Protein AF-U9TDZ2-F1 (afdb_monomer_lite)

Organism: Rhizophagus irregularis (strain DAOM 181602 / DAOM 197198 / MUCL 43194) (NCBI:txid747089)

Sequence (103 aa):
MISEYSCPFLCNTEKACGNPCIRPEGCRFHWKAKKRVPCSDCGKPTASACGRCPDNTSIRVTRKTSIRDARKNFEEIMVRHRDALAKLNISLCKANKWKDPFG

pLDDT: mean 76.2, std 13.2, range [47.31, 96.06]

Secondary structure (DSSP, 8-state):
----EE--PBPTTS-B---EESSTT--TTTTTSPPPEEPTTT-SEE--TTSS---TTHHHHHHHHHHHHHHHHHHHHHHHHHHHHHHHHHHHHHHHTT-----

Structure (mmCIF, N/CA/C/O backbone):
data_AF-U9TDZ2-F1
#
_entry.id   AF-U9TDZ2-F1
#
loop_
_atom_site.group_PDB
_atom_site.id
_atom_site.type_symbol
_atom_site.label_atom_id
_atom_site.label_alt_id
_atom_site.label_comp_id
_atom_site.label_asym_id
_atom_site.label_entity_id
_atom_site.label_seq_id
_atom_site.pdbx_PDB_ins_code
_atom_site.Cartn_x
_atom_site.Cartn_y
_atom_site.Cartn_z
_atom_site.occupancy
_atom_site.B_iso_or_equiv
_atom_site.auth_seq_id
_atom_site.auth_comp_id
_atom_site.auth_asym_id
_atom_site.auth_atom_id
_atom_site.pdbx_PDB_model_num
ATOM 1 N N . MET A 1 1 ? -18.708 11.280 36.306 1.00 57.03 1 MET A N 1
ATOM 2 C CA . MET A 1 1 ? -19.332 10.701 35.095 1.00 57.03 1 MET A CA 1
ATOM 3 C C . MET A 1 1 ? -19.189 9.199 35.182 1.00 57.03 1 MET A C 1
ATOM 5 O O . MET A 1 1 ? -18.063 8.728 35.271 1.00 57.03 1 MET A O 1
ATOM 9 N N . ILE A 1 2 ? -20.302 8.476 35.217 1.00 63.53 2 ILE A N 1
ATOM 10 C CA . ILE A 1 2 ? -20.306 7.013 35.153 1.00 63.53 2 ILE A CA 1
ATOM 11 C C . ILE A 1 2 ? -20.116 6.648 33.676 1.00 63.53 2 ILE A C 1
ATOM 13 O O . ILE A 1 2 ? -20.816 7.185 32.820 1.00 63.53 2 ILE A O 1
ATOM 17 N N . SER A 1 3 ? -19.117 5.826 33.355 1.00 70.44 3 SER A N 1
ATOM 18 C CA . SER A 1 3 ? -18.967 5.288 32.003 1.00 70.44 3 SER A CA 1
ATOM 19 C C . SER A 1 3 ? -19.768 4.002 31.893 1.00 70.44 3 SER A C 1
ATOM 21 O O . SER A 1 3 ? -19.424 3.011 32.533 1.00 70.44 3 SER A O 1
ATOM 23 N N . GLU A 1 4 ? -20.818 4.020 31.085 1.00 83.06 4 GLU A N 1
ATOM 24 C CA . GLU A 1 4 ? -21.666 2.847 30.841 1.00 83.06 4 GLU A CA 1
ATOM 25 C C . GLU A 1 4 ? -21.064 1.896 29.798 1.00 83.06 4 GLU A C 1
ATOM 27 O O . GLU A 1 4 ? -21.429 0.726 29.742 1.00 83.06 4 GLU A O 1
ATOM 32 N N . TYR A 1 5 ? -20.109 2.372 28.992 1.00 85.38 5 TYR A N 1
ATOM 33 C CA . TYR A 1 5 ? -19.542 1.613 27.883 1.00 85.38 5 TYR A CA 1
ATOM 34 C C . TYR A 1 5 ? -18.013 1.615 27.918 1.00 85.38 5 TYR A C 1
ATOM 36 O O . TYR A 1 5 ? -17.372 2.568 28.369 1.00 85.38 5 TYR A O 1
ATOM 44 N N . SER A 1 6 ? -17.415 0.548 27.394 1.00 86.94 6 SER A N 1
ATOM 45 C CA . SER A 1 6 ? -15.991 0.476 27.073 1.00 86.94 6 SER A CA 1
ATOM 46 C C . SER A 1 6 ? -15.808 0.570 25.560 1.00 86.94 6 SER A C 1
ATOM 48 O O . SER A 1 6 ? -16.590 0.028 24.780 1.00 86.94 6 SER A O 1
ATOM 50 N N . CYS A 1 7 ? -14.785 1.302 25.118 1.00 87.75 7 CYS A N 1
ATOM 51 C CA . CYS A 1 7 ? -14.571 1.562 23.699 1.00 87.75 7 CYS A CA 1
ATOM 52 C C . CYS A 1 7 ? -14.280 0.257 22.924 1.00 87.75 7 CYS A C 1
ATOM 54 O O . CYS A 1 7 ? -13.200 -0.316 23.117 1.00 87.75 7 CYS A 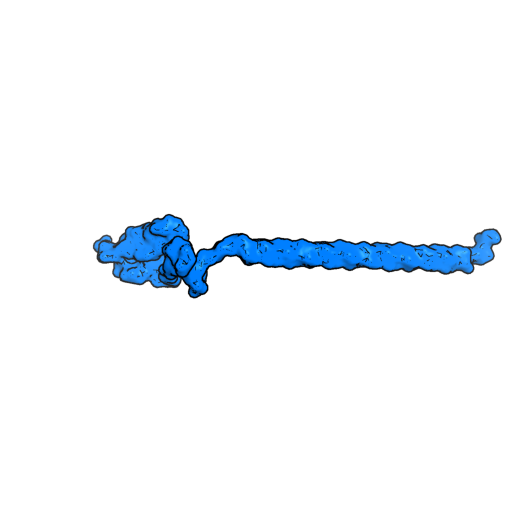O 1
ATOM 56 N N . PRO A 1 8 ? -15.148 -0.155 21.973 1.00 83.50 8 PRO A N 1
ATOM 57 C CA . PRO A 1 8 ? -15.041 -1.445 21.283 1.00 83.50 8 PRO A CA 1
ATOM 58 C C . PRO A 1 8 ? -14.014 -1.446 20.139 1.00 83.50 8 PRO A C 1
ATOM 60 O O . PRO A 1 8 ? -13.855 -2.439 19.437 1.00 83.50 8 PRO A O 1
ATOM 63 N N . PHE A 1 9 ? -13.334 -0.322 19.895 1.00 84.75 9 PHE A N 1
ATOM 64 C CA . PHE A 1 9 ? -12.382 -0.195 18.796 1.00 84.75 9 PHE A CA 1
ATOM 65 C C . PHE A 1 9 ? -11.197 -1.157 18.958 1.00 84.75 9 PHE A C 1
ATOM 67 O O . PHE A 1 9 ? -10.447 -1.065 19.932 1.00 84.75 9 PHE A O 1
ATOM 74 N N . LEU A 1 10 ? -11.023 -2.045 17.976 1.00 82.12 10 LEU A N 1
ATOM 75 C CA . LEU A 1 10 ? -9.902 -2.977 17.882 1.00 82.12 10 LEU A CA 1
ATOM 76 C C . LEU A 1 10 ? -8.763 -2.363 17.066 1.00 82.12 10 LEU A C 1
ATOM 78 O O . LEU A 1 10 ? -8.939 -1.971 15.907 1.00 82.12 10 LEU A O 1
ATOM 82 N N . CYS A 1 11 ? -7.577 -2.316 17.663 1.00 73.50 11 CYS A N 1
ATOM 83 C CA . CYS A 1 11 ? -6.352 -1.976 16.954 1.00 73.50 11 CYS A CA 1
ATOM 84 C C . CYS A 1 11 ? -5.880 -3.154 16.085 1.00 73.50 11 CYS A C 1
ATOM 86 O O . CYS A 1 11 ? -6.239 -4.306 16.316 1.00 73.50 11 CYS A O 1
ATOM 88 N N . ASN A 1 12 ? -4.996 -2.881 15.119 1.00 66.25 12 ASN A N 1
ATOM 89 C CA . ASN A 1 12 ? -4.367 -3.920 14.284 1.00 66.25 12 ASN A CA 1
ATOM 90 C C . ASN A 1 12 ? -3.508 -4.911 15.101 1.00 66.25 12 ASN A C 1
ATOM 92 O O . ASN A 1 12 ? -3.069 -5.929 14.582 1.00 66.25 12 ASN A O 1
ATOM 96 N N . THR A 1 13 ? -3.238 -4.587 16.365 1.00 66.88 13 THR A N 1
ATOM 97 C CA . THR A 1 13 ? -2.516 -5.407 17.341 1.00 66.88 13 THR A CA 1
ATOM 98 C C . THR A 1 13 ? -3.446 -6.285 18.182 1.00 66.88 13 THR A C 1
ATOM 100 O O . THR A 1 13 ? -3.031 -6.746 19.237 1.00 66.88 13 THR A O 1
ATOM 103 N N . GLU A 1 14 ? -4.714 -6.447 17.779 1.00 67.50 14 GLU A N 1
ATOM 104 C CA . GLU A 1 14 ? -5.760 -7.213 18.490 1.00 67.50 14 GLU A CA 1
ATOM 105 C C . GLU A 1 14 ? -6.129 -6.671 19.880 1.00 67.50 14 GLU A C 1
ATOM 107 O O . GLU A 1 14 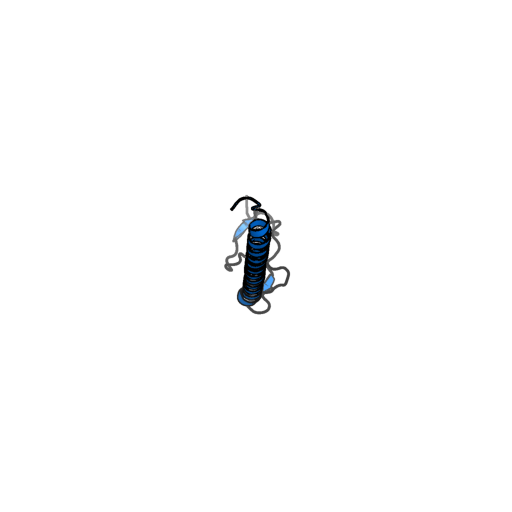? -7.049 -7.156 20.532 1.00 67.50 14 GLU A O 1
ATOM 112 N N . LYS A 1 15 ? -5.483 -5.591 20.320 1.00 79.50 15 LYS A N 1
ATOM 113 C CA . LYS A 1 15 ? -5.809 -4.913 21.568 1.00 79.50 15 LYS A CA 1
ATOM 114 C C . LYS A 1 15 ? -7.033 -4.019 21.376 1.00 79.50 15 LYS A C 1
ATOM 116 O O . LYS A 1 15 ? -7.016 -3.095 20.556 1.00 79.50 15 LYS A O 1
ATOM 121 N N . ALA A 1 16 ? -8.077 -4.267 22.162 1.00 81.81 16 ALA A N 1
ATOM 122 C CA . ALA A 1 16 ? -9.197 -3.346 22.289 1.00 81.81 16 ALA A CA 1
ATOM 123 C C . ALA A 1 16 ? -8.745 -2.059 22.990 1.00 81.81 16 ALA A C 1
ATOM 125 O O . ALA A 1 16 ? -7.946 -2.093 23.928 1.00 81.81 16 ALA A O 1
ATOM 126 N N . CYS A 1 17 ? -9.265 -0.917 22.544 1.00 87.12 17 CYS A N 1
ATOM 127 C CA . CYS A 1 17 ? -8.996 0.365 23.186 1.00 87.12 17 CYS A CA 1
ATOM 128 C C . CYS A 1 17 ? -9.445 0.353 24.652 1.00 87.12 17 CYS A C 1
ATOM 130 O O . CYS A 1 17 ? -8.721 0.871 25.496 1.00 87.12 17 CYS A O 1
ATOM 132 N N . GLY A 1 18 ? -10.629 -0.196 24.948 1.00 84.19 18 GLY A N 1
ATOM 133 C CA . GLY A 1 18 ? -11.112 -0.415 26.316 1.00 84.19 18 GLY A CA 1
ATOM 134 C C . GLY A 1 18 ? -11.372 0.851 27.140 1.00 84.19 18 GLY A C 1
ATOM 135 O O . GLY A 1 18 ? -11.840 0.748 28.267 1.00 84.19 18 GLY A O 1
ATOM 136 N N . ASN A 1 19 ? -11.104 2.041 26.594 1.00 88.25 19 ASN A N 1
ATOM 137 C CA . ASN A 1 19 ? -11.289 3.296 27.311 1.00 88.25 19 ASN A CA 1
ATOM 138 C C . ASN A 1 19 ? -12.762 3.495 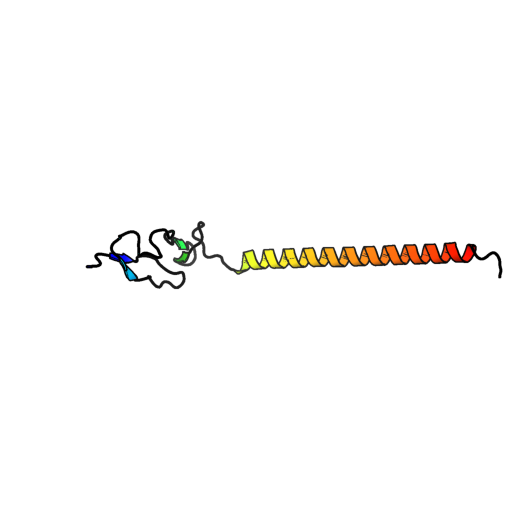27.694 1.00 88.25 19 ASN A C 1
ATOM 140 O O . ASN A 1 19 ? -13.627 3.293 26.832 1.00 88.25 19 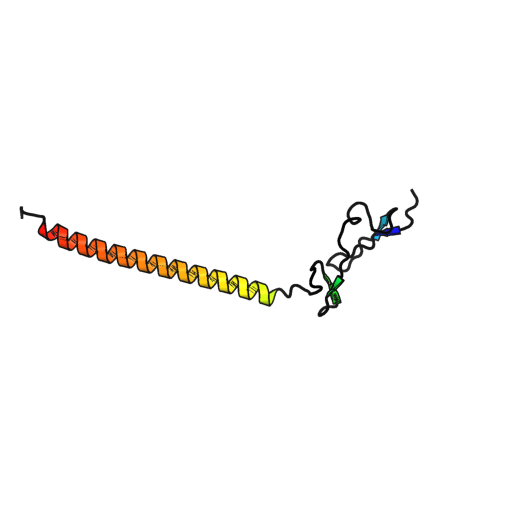ASN A O 1
ATOM 144 N N . PRO A 1 20 ? -13.043 3.946 28.929 1.00 86.00 20 PRO A N 1
ATOM 145 C CA . PRO A 1 20 ? -14.396 4.254 29.359 1.00 86.00 20 PRO A CA 1
ATOM 146 C C . PRO A 1 20 ? -14.998 5.338 28.461 1.00 86.00 20 PRO A C 1
ATOM 148 O O . PRO A 1 20 ? -14.367 6.360 28.166 1.00 86.00 20 PRO A O 1
ATOM 151 N N . CYS A 1 21 ? -16.218 5.107 27.994 1.00 86.81 21 CYS A N 1
ATOM 152 C CA . CYS A 1 21 ? -16.954 6.037 27.159 1.00 86.81 21 CYS A CA 1
ATOM 153 C C . CYS A 1 21 ? -18.431 6.093 27.555 1.00 86.81 21 CYS A C 1
ATOM 155 O O . CYS A 1 21 ? -18.998 5.179 28.141 1.00 86.81 21 CYS A O 1
ATOM 157 N N . ILE A 1 22 ? -19.046 7.228 27.235 1.00 88.81 22 ILE A N 1
ATOM 158 C CA . ILE A 1 22 ? -20.475 7.495 27.460 1.00 88.81 22 ILE A CA 1
ATOM 159 C C . ILE A 1 22 ? -21.302 7.052 26.242 1.00 88.81 22 ILE A C 1
ATOM 161 O O . ILE A 1 22 ? -22.522 7.012 26.277 1.00 88.81 22 ILE A O 1
ATOM 165 N N . ARG A 1 23 ? -20.620 6.767 25.128 1.00 85.25 23 ARG A N 1
ATOM 166 C CA . ARG A 1 23 ? -21.210 6.443 23.834 1.00 85.25 23 ARG A CA 1
ATOM 167 C C . ARG A 1 23 ? -20.977 4.973 23.499 1.00 85.25 23 ARG A C 1
ATOM 169 O O . ARG A 1 23 ? -19.838 4.522 23.663 1.00 85.25 23 ARG A O 1
ATOM 176 N N . PRO A 1 24 ? -21.978 4.263 22.960 1.00 83.94 24 PRO A N 1
ATOM 177 C CA . PRO A 1 24 ? -21.806 2.885 22.513 1.00 83.94 24 PRO A CA 1
ATOM 178 C C . PRO A 1 24 ? -20.931 2.774 21.251 1.00 83.94 24 PRO A C 1
ATOM 180 O O . PRO A 1 24 ? -20.312 1.736 21.023 1.00 83.94 24 PRO A O 1
ATOM 183 N N . GLU A 1 25 ? -20.816 3.830 20.435 1.00 85.44 25 GLU A N 1
ATOM 184 C CA . GLU A 1 25 ? -20.002 3.809 19.207 1.00 85.44 25 GLU A CA 1
ATOM 185 C C . GLU A 1 25 ? -18.493 3.809 19.492 1.00 85.44 25 GLU A C 1
ATOM 187 O O . GLU A 1 25 ? -17.702 3.326 18.681 1.00 85.44 25 GLU A O 1
ATOM 192 N N . GLY A 1 26 ? -18.083 4.360 20.636 1.00 88.00 26 GLY A N 1
ATOM 193 C CA . GLY A 1 26 ? -16.693 4.393 21.073 1.00 88.00 26 GLY A CA 1
ATOM 194 C C . GLY A 1 26 ? -16.295 5.683 21.780 1.00 88.00 26 GLY A C 1
ATOM 195 O O . GLY A 1 26 ? -17.080 6.614 21.967 1.00 88.00 26 GLY A O 1
ATOM 196 N N . CYS A 1 27 ? -15.029 5.745 22.189 1.00 89.94 27 CYS A N 1
ATOM 197 C CA . CYS A 1 27 ? -14.490 6.905 22.894 1.00 89.94 27 CYS A CA 1
ATOM 198 C C . CYS A 1 27 ? -14.332 8.129 21.974 1.00 89.94 27 CYS A C 1
ATOM 200 O O . CYS A 1 27 ? -14.466 8.049 20.751 1.00 89.94 27 CYS A O 1
ATOM 202 N N . ARG A 1 28 ? -13.957 9.274 22.558 1.00 86.75 28 ARG A N 1
ATOM 203 C CA . ARG A 1 28 ? -13.725 10.546 21.844 1.00 86.75 28 ARG A CA 1
ATOM 204 C C . ARG A 1 28 ? -12.789 10.428 20.631 1.00 86.75 28 ARG A C 1
ATOM 206 O O . ARG A 1 28 ? -12.934 11.198 19.688 1.00 86.75 28 ARG A O 1
ATOM 213 N N . PHE A 1 29 ? -11.866 9.470 20.637 1.00 85.44 29 PHE A N 1
ATOM 214 C CA . PHE A 1 29 ? -10.939 9.227 19.530 1.00 85.44 29 PHE A CA 1
ATOM 215 C C . PHE A 1 29 ? -11.498 8.279 18.461 1.00 85.44 29 PHE A C 1
ATOM 217 O O . PHE A 1 29 ? -11.121 8.381 17.298 1.00 85.44 29 PHE A O 1
ATOM 224 N N . HIS A 1 30 ? -12.407 7.375 18.834 1.00 89.31 30 HIS A N 1
ATOM 225 C CA . HIS A 1 30 ? -12.828 6.258 17.983 1.00 89.31 30 HIS A CA 1
ATOM 226 C C . HIS A 1 30 ? -14.307 6.274 17.586 1.00 89.31 30 HIS A C 1
ATOM 228 O O . HIS A 1 30 ? -14.716 5.443 16.788 1.00 89.31 30 HIS A O 1
ATOM 234 N N . TRP A 1 31 ? -15.106 7.231 18.057 1.00 87.69 31 TRP A N 1
ATOM 235 C CA . TRP A 1 31 ? -16.541 7.300 17.746 1.00 87.69 31 TRP A CA 1
ATOM 236 C C . TRP A 1 31 ? -16.874 7.454 16.248 1.00 87.69 31 TRP A C 1
ATOM 238 O O . TRP A 1 31 ? -17.981 7.128 15.837 1.00 87.69 31 TRP A O 1
ATOM 248 N N . LYS A 1 32 ? -15.933 7.938 15.421 1.00 86.44 32 LYS A N 1
ATOM 249 C CA . LYS A 1 32 ? -16.042 7.961 13.944 1.00 86.44 32 LYS A CA 1
ATOM 250 C C . LYS A 1 32 ? -15.175 6.906 13.252 1.00 86.44 32 LYS A C 1
ATOM 252 O O . LYS A 1 32 ? -15.084 6.891 12.023 1.00 86.44 32 LYS A O 1
ATOM 257 N N . ALA A 1 33 ? -14.463 6.076 14.007 1.00 82.62 33 ALA A N 1
ATOM 258 C CA . ALA A 1 33 ? -13.565 5.103 13.414 1.00 82.62 33 ALA A CA 1
ATOM 259 C C . ALA A 1 33 ? -14.378 3.999 12.729 1.00 82.62 33 ALA A C 1
ATOM 261 O O . ALA A 1 33 ? -15.351 3.483 13.278 1.00 82.62 33 ALA A O 1
ATOM 262 N N . LYS A 1 34 ? -13.969 3.614 11.516 1.00 75.88 34 LYS A N 1
ATOM 263 C CA . LYS A 1 34 ? -14.571 2.465 10.835 1.00 75.88 34 LYS A CA 1
ATOM 264 C C . LYS A 1 34 ? -14.323 1.207 11.664 1.00 75.88 34 LYS A C 1
ATOM 266 O O . LYS A 1 34 ? -13.180 0.943 12.051 1.00 75.88 34 LYS A O 1
ATOM 271 N N . LYS A 1 35 ? -15.385 0.426 11.889 1.00 72.94 35 LYS A N 1
ATOM 272 C CA . LYS A 1 35 ? -15.287 -0.900 12.508 1.00 72.94 35 LYS A CA 1
ATOM 273 C C . LYS A 1 35 ? -14.295 -1.739 11.703 1.00 72.94 35 LYS A C 1
ATOM 275 O O . LYS A 1 35 ? -14.349 -1.757 10.472 1.00 72.94 35 LYS A O 1
ATOM 280 N N . ARG A 1 36 ? -13.356 -2.379 12.396 1.00 76.75 36 ARG A N 1
ATOM 281 C CA . ARG A 1 36 ? -12.423 -3.313 11.765 1.00 76.75 36 ARG A CA 1
ATOM 282 C C . ARG A 1 36 ? -13.170 -4.605 11.474 1.00 76.75 36 ARG A C 1
ATOM 284 O O . ARG A 1 36 ? -13.876 -5.106 12.345 1.00 76.75 36 ARG A O 1
ATOM 291 N N . VAL A 1 37 ? -13.011 -5.118 10.262 1.00 74.31 37 VAL A N 1
ATOM 292 C CA . VAL A 1 37 ? -13.505 -6.444 9.889 1.00 74.31 37 VAL A CA 1
ATOM 293 C C . VAL A 1 37 ? -12.364 -7.451 10.051 1.00 74.31 37 VAL A C 1
ATOM 295 O O . VAL A 1 37 ? -11.216 -7.100 9.755 1.00 74.31 37 VAL A O 1
ATOM 298 N N . PRO A 1 38 ? -12.623 -8.670 10.547 1.00 76.81 38 PRO A N 1
ATOM 299 C CA . PRO A 1 38 ? -11.638 -9.742 10.516 1.00 76.81 38 PRO A CA 1
ATOM 300 C C . PRO A 1 38 ? -11.214 -10.025 9.075 1.00 76.81 38 PRO A C 1
ATOM 302 O O . PRO A 1 38 ? -12.029 -9.967 8.153 1.00 76.81 38 PRO A O 1
ATOM 305 N N . CYS A 1 39 ? -9.938 -10.326 8.872 1.00 79.19 39 CYS A N 1
ATOM 306 C CA . CYS A 1 39 ? -9.465 -10.788 7.582 1.00 79.19 39 CYS A CA 1
ATOM 307 C C . CYS A 1 39 ? -10.034 -12.173 7.253 1.00 79.19 39 CYS A C 1
ATOM 309 O O . CYS A 1 39 ? -10.007 -13.054 8.109 1.00 79.19 39 CYS A O 1
ATOM 311 N N . SER A 1 40 ? -10.450 -12.385 6.003 1.00 75.12 40 SER A N 1
ATOM 312 C CA . SER A 1 40 ? -10.933 -13.691 5.528 1.00 75.12 40 SER A CA 1
ATOM 313 C C . SER A 1 40 ? -9.879 -14.805 5.600 1.00 75.12 40 SER A C 1
ATOM 315 O O . SER A 1 40 ? -10.224 -15.936 5.911 1.00 75.12 40 SER A O 1
ATOM 317 N N . ASP A 1 41 ? -8.605 -14.490 5.349 1.00 72.94 41 ASP A N 1
ATOM 318 C CA . ASP A 1 41 ? -7.526 -15.487 5.279 1.00 72.94 41 ASP A CA 1
ATOM 319 C C . ASP A 1 41 ? -6.826 -15.699 6.633 1.00 72.94 41 ASP A C 1
ATOM 321 O O . ASP A 1 41 ? -6.457 -16.810 6.997 1.00 72.94 41 ASP A O 1
ATOM 325 N N . CYS A 1 42 ? -6.622 -14.612 7.386 1.00 78.19 42 CYS A N 1
ATOM 326 C CA . CYS A 1 42 ? -5.767 -14.589 8.579 1.00 78.19 42 CYS A CA 1
ATOM 327 C C . CYS A 1 42 ? -6.558 -14.397 9.893 1.00 78.19 42 CYS A C 1
ATOM 329 O O . CYS A 1 42 ? -5.968 -14.466 10.966 1.00 78.19 42 CYS A O 1
ATOM 331 N N . GLY A 1 43 ? -7.860 -14.079 9.842 1.00 73.81 43 GLY A N 1
AT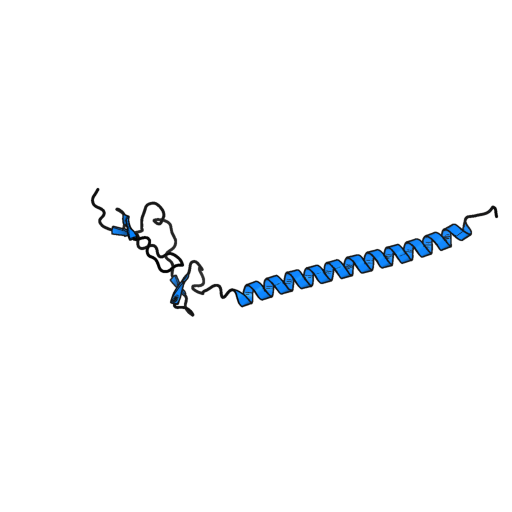OM 332 C CA . GLY A 1 43 ? -8.708 -13.809 11.016 1.00 73.81 43 GLY A CA 1
ATOM 333 C C . GLY A 1 43 ? -8.418 -12.495 11.762 1.00 73.81 43 GLY A C 1
ATOM 334 O O . GLY A 1 43 ? -9.236 -12.039 12.556 1.00 73.81 43 GLY A O 1
ATOM 335 N N . LYS A 1 44 ? -7.285 -11.837 11.487 1.00 78.81 44 LYS A N 1
ATOM 336 C CA . LYS A 1 44 ? -6.851 -10.620 12.194 1.00 78.81 44 LYS A CA 1
ATOM 337 C C . LYS A 1 44 ? -7.701 -9.395 11.831 1.00 78.81 44 LYS A C 1
ATOM 339 O O . LYS A 1 44 ? -8.057 -9.250 10.658 1.00 78.81 44 LYS A O 1
ATOM 344 N N . PRO A 1 45 ? -7.976 -8.466 12.770 1.00 75.56 45 PRO A N 1
ATOM 345 C CA . PRO A 1 45 ? -8.709 -7.236 12.473 1.00 75.56 45 PRO A CA 1
ATOM 346 C C . PRO A 1 45 ? -7.957 -6.394 11.436 1.00 75.56 45 PRO A C 1
ATOM 348 O O . PRO A 1 45 ? -6.833 -5.951 11.685 1.00 75.56 45 PRO A O 1
ATOM 351 N N . THR A 1 46 ? -8.571 -6.146 10.277 1.00 71.19 46 THR A N 1
ATOM 352 C CA . THR A 1 46 ? -7.968 -5.336 9.214 1.00 71.19 46 THR A CA 1
ATOM 353 C C . THR A 1 46 ? -8.661 -3.992 9.052 1.00 71.19 46 THR A C 1
ATOM 355 O O . THR A 1 46 ? -9.880 -3.841 9.165 1.00 71.19 46 THR A O 1
ATOM 358 N N . ALA A 1 47 ? -7.839 -2.984 8.766 1.00 71.00 47 ALA A N 1
ATOM 359 C CA . ALA A 1 47 ? -8.272 -1.659 8.347 1.00 71.00 47 ALA A CA 1
ATOM 360 C C . ALA A 1 47 ? -8.728 -1.609 6.887 1.00 71.00 47 ALA A C 1
ATOM 362 O O . ALA A 1 47 ? -9.316 -0.612 6.461 1.00 71.00 47 ALA A O 1
ATOM 363 N N . SER A 1 48 ? -8.399 -2.654 6.127 1.00 68.56 48 SER A N 1
ATOM 364 C CA . SER A 1 48 ? -8.685 -2.728 4.708 1.00 68.56 48 SER A CA 1
ATOM 365 C C . SER A 1 48 ? -10.176 -2.911 4.461 1.00 68.56 48 SER A C 1
ATOM 367 O O . SER A 1 48 ? -10.806 -3.801 5.029 1.00 68.56 48 SER A O 1
ATOM 369 N N . ALA A 1 49 ? -10.727 -2.107 3.551 1.00 66.69 49 ALA A N 1
ATOM 370 C CA . ALA A 1 49 ? -12.114 -2.240 3.122 1.00 66.69 49 ALA A CA 1
ATOM 371 C C . ALA A 1 49 ? -12.393 -3.594 2.447 1.00 66.69 49 ALA A C 1
ATOM 373 O O . ALA A 1 49 ? -13.521 -4.067 2.497 1.00 66.69 49 ALA A O 1
ATOM 374 N N . CYS A 1 50 ? -11.377 -4.238 1.856 1.00 67.31 50 CYS A N 1
ATOM 375 C CA . CYS A 1 50 ? -11.542 -5.545 1.218 1.00 67.31 50 CYS A CA 1
ATOM 376 C C . CYS A 1 50 ? -11.596 -6.719 2.207 1.00 67.31 50 CYS A C 1
ATOM 378 O O . CYS A 1 50 ? -11.724 -7.856 1.768 1.00 67.31 50 CYS A O 1
ATOM 380 N N . GLY A 1 51 ? -11.449 -6.476 3.518 1.00 66.19 51 GLY A N 1
ATOM 381 C CA . GLY A 1 51 ? -11.476 -7.550 4.513 1.00 66.19 51 GLY A CA 1
ATOM 382 C C . GLY A 1 51 ? -10.360 -8.578 4.328 1.00 66.19 51 GLY A C 1
ATOM 383 O O . GLY A 1 51 ? -10.499 -9.716 4.759 1.00 66.19 51 GLY A O 1
ATOM 384 N N . ARG A 1 52 ? -9.254 -8.199 3.676 1.00 66.75 52 ARG A N 1
ATOM 385 C CA . ARG A 1 52 ? -8.052 -9.028 3.562 1.00 66.75 52 ARG A CA 1
ATOM 386 C C . ARG A 1 52 ? -6.847 -8.343 4.190 1.00 66.75 52 ARG A C 1
ATOM 388 O O . ARG A 1 52 ? -6.712 -7.113 4.165 1.00 66.75 52 ARG A O 1
ATOM 395 N N . CYS A 1 53 ? -5.996 -9.166 4.792 1.00 67.56 53 CYS A N 1
ATOM 396 C CA . CYS A 1 53 ? -4.639 -8.824 5.178 1.00 67.56 53 CYS A CA 1
ATOM 397 C C . CYS A 1 53 ? -3.977 -8.273 3.891 1.00 67.56 53 CYS A C 1
ATOM 399 O O . CYS A 1 53 ? -4.088 -8.905 2.839 1.00 67.56 53 CYS A O 1
ATOM 401 N N . PRO A 1 54 ? -3.344 -7.086 3.895 1.00 61.91 54 PRO A N 1
ATOM 402 C CA . PRO A 1 54 ? -2.446 -6.731 2.809 1.00 61.91 54 PRO A CA 1
ATOM 403 C C . PRO A 1 54 ? -1.242 -7.670 2.913 1.00 61.91 54 PRO A C 1
ATOM 405 O O . PRO A 1 54 ? -0.250 -7.335 3.562 1.00 61.91 54 PRO A O 1
ATOM 408 N N . ASP A 1 55 ? -1.348 -8.866 2.332 1.00 55.50 55 ASP A N 1
ATOM 409 C CA . ASP A 1 55 ? -0.228 -9.790 2.204 1.00 55.50 55 ASP A CA 1
ATOM 410 C C . ASP A 1 55 ? 0.871 -9.053 1.442 1.00 55.50 55 ASP A C 1
ATOM 412 O O . ASP A 1 55 ? 0.776 -8.742 0.252 1.00 55.50 55 ASP A O 1
ATOM 416 N N . ASN A 1 56 ? 1.889 -8.637 2.193 1.00 53.41 56 ASN A N 1
ATOM 417 C CA . ASN A 1 56 ? 2.801 -7.573 1.787 1.00 53.41 56 ASN A CA 1
ATOM 418 C C . ASN A 1 56 ? 3.800 -7.999 0.699 1.00 53.41 56 ASN A C 1
ATOM 420 O O . ASN A 1 56 ? 4.678 -7.215 0.340 1.00 53.41 56 ASN A O 1
ATOM 424 N N . THR A 1 57 ? 3.684 -9.213 0.169 1.00 47.31 57 THR A N 1
ATOM 425 C CA . THR A 1 57 ? 4.579 -9.777 -0.838 1.00 47.31 57 THR A CA 1
ATOM 426 C C . THR A 1 57 ? 4.137 -9.424 -2.254 1.00 47.31 57 THR A C 1
ATOM 428 O O . THR A 1 57 ? 4.943 -8.877 -3.002 1.00 47.31 57 THR A O 1
ATOM 431 N N . SER A 1 58 ? 2.874 -9.620 -2.633 1.00 51.00 58 SER A N 1
ATOM 432 C CA . SER A 1 58 ? 2.433 -9.448 -4.032 1.00 51.00 58 SER A CA 1
ATOM 433 C C . SER A 1 58 ? 2.446 -7.983 -4.498 1.00 51.00 58 SER A C 1
ATOM 435 O O . SER A 1 58 ? 2.984 -7.667 -5.563 1.00 51.00 58 SER A O 1
ATOM 437 N N . ILE A 1 59 ? 1.947 -7.062 -3.666 1.00 56.03 59 ILE A N 1
ATOM 438 C CA . ILE A 1 59 ? 1.929 -5.615 -3.958 1.00 56.03 59 ILE A CA 1
ATOM 439 C C . ILE A 1 59 ? 3.347 -5.024 -3.913 1.00 56.03 59 ILE A C 1
ATOM 441 O O . ILE A 1 59 ? 3.702 -4.147 -4.704 1.00 56.03 59 ILE A O 1
ATOM 445 N N . ARG A 1 60 ? 4.199 -5.503 -2.997 1.00 50.56 60 ARG A N 1
ATOM 446 C CA . ARG A 1 60 ? 5.594 -5.047 -2.913 1.00 50.56 60 ARG A CA 1
ATOM 447 C C . ARG A 1 60 ? 6.405 -5.549 -4.102 1.00 50.56 60 ARG A C 1
ATOM 449 O O . ARG A 1 60 ? 7.224 -4.790 -4.611 1.00 50.56 60 ARG A O 1
ATOM 456 N N . VAL A 1 61 ? 6.194 -6.792 -4.539 1.00 52.88 61 VAL A N 1
ATOM 457 C CA . VAL A 1 61 ? 6.877 -7.366 -5.707 1.00 52.88 61 VAL A CA 1
ATOM 458 C C . VAL A 1 61 ? 6.488 -6.611 -6.974 1.00 52.88 61 VAL A C 1
ATOM 460 O O . VAL A 1 61 ? 7.387 -6.138 -7.659 1.00 52.88 61 VAL A O 1
ATOM 463 N N . THR A 1 62 ? 5.196 -6.380 -7.223 1.00 56.31 62 THR A N 1
ATOM 464 C CA . THR A 1 62 ? 4.731 -5.609 -8.396 1.00 56.31 62 THR A CA 1
ATOM 465 C C . THR A 1 62 ? 5.225 -4.159 -8.396 1.00 56.31 62 THR A C 1
ATOM 467 O O . THR A 1 62 ? 5.666 -3.651 -9.427 1.00 56.31 62 THR A O 1
ATOM 470 N N . ARG A 1 63 ? 5.254 -3.481 -7.238 1.00 58.66 63 ARG A N 1
ATOM 471 C CA . ARG A 1 63 ? 5.881 -2.147 -7.147 1.00 58.66 63 ARG A CA 1
ATOM 472 C C . ARG A 1 63 ? 7.384 -2.199 -7.429 1.00 58.66 63 ARG A C 1
ATOM 474 O O . ARG A 1 63 ? 7.880 -1.373 -8.192 1.00 58.66 63 ARG A O 1
ATOM 481 N N . LYS A 1 64 ? 8.107 -3.167 -6.853 1.00 56.97 64 LYS A N 1
ATOM 482 C CA . LYS A 1 64 ? 9.557 -3.332 -7.055 1.00 56.97 64 LYS A CA 1
ATOM 483 C C . LYS A 1 64 ? 9.920 -3.660 -8.505 1.00 56.97 64 LYS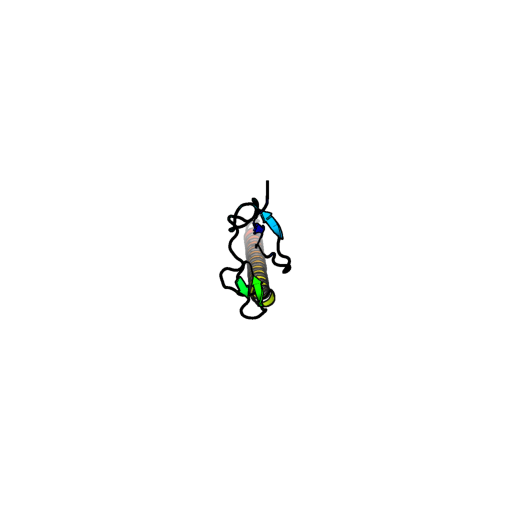 A C 1
ATOM 485 O O . LYS A 1 64 ? 10.937 -3.151 -8.972 1.00 56.97 64 LYS A O 1
ATOM 490 N N . THR A 1 65 ? 9.136 -4.485 -9.200 1.00 62.72 65 THR A N 1
ATOM 491 C CA . THR A 1 65 ? 9.357 -4.779 -10.624 1.00 62.72 65 THR A CA 1
ATOM 492 C C . THR A 1 65 ? 9.110 -3.536 -11.466 1.00 62.72 65 THR A C 1
ATOM 494 O O . THR A 1 65 ? 10.022 -3.134 -12.177 1.00 62.72 65 THR A O 1
ATOM 497 N N . SER A 1 66 ? 7.993 -2.821 -11.268 1.00 65.19 66 SER A N 1
ATOM 498 C CA . SER A 1 66 ? 7.715 -1.596 -12.041 1.00 65.19 66 SER A CA 1
ATOM 499 C C . SER A 1 66 ? 8.804 -0.522 -11.891 1.00 65.19 66 SER A C 1
ATOM 501 O O . SER A 1 66 ? 9.201 0.095 -12.874 1.00 65.19 66 SER A O 1
ATOM 503 N N . ILE A 1 67 ? 9.359 -0.342 -10.684 1.00 67.25 67 ILE A N 1
ATOM 504 C CA . ILE A 1 67 ? 10.460 0.604 -10.438 1.00 67.25 67 ILE A CA 1
ATOM 505 C C . ILE A 1 67 ? 11.742 0.138 -11.138 1.00 67.25 67 ILE A C 1
ATOM 507 O O . ILE A 1 67 ? 12.473 0.951 -11.702 1.00 67.25 67 ILE A O 1
ATOM 511 N N . ARG A 1 68 ? 12.033 -1.169 -11.111 1.00 65.62 68 ARG A N 1
ATOM 512 C CA . ARG A 1 68 ? 13.206 -1.745 -11.782 1.00 65.62 68 ARG A CA 1
ATOM 513 C C . ARG A 1 68 ? 13.099 -1.618 -13.300 1.00 65.62 68 ARG A C 1
ATOM 515 O O . ARG A 1 68 ? 14.088 -1.261 -13.932 1.00 65.62 68 ARG A O 1
ATOM 522 N N . ASP A 1 69 ? 11.924 -1.872 -13.858 1.00 70.19 69 ASP A N 1
ATOM 523 C CA . ASP A 1 69 ? 11.669 -1.785 -15.295 1.00 70.19 69 ASP A CA 1
ATOM 524 C C . ASP A 1 69 ? 11.698 -0.325 -15.770 1.00 70.19 69 ASP A C 1
ATOM 526 O O . ASP A 1 69 ? 12.337 -0.018 -16.776 1.00 70.19 69 ASP A O 1
ATOM 530 N N . ALA A 1 70 ? 11.143 0.608 -14.987 1.00 71.62 70 ALA A N 1
ATOM 531 C CA . ALA A 1 70 ? 11.275 2.044 -15.243 1.00 71.62 70 ALA A CA 1
ATOM 532 C C . ALA A 1 70 ? 12.741 2.515 -15.206 1.00 71.62 70 ALA A C 1
ATOM 534 O O . ALA A 1 70 ? 13.155 3.312 -16.049 1.00 71.62 70 ALA A O 1
ATOM 535 N N . ARG A 1 71 ? 13.553 1.998 -14.271 1.00 74.19 71 ARG A N 1
ATOM 536 C CA . ARG A 1 71 ? 14.981 2.344 -14.179 1.00 74.19 71 ARG A CA 1
ATOM 537 C C . ARG A 1 71 ? 15.792 1.800 -15.356 1.00 74.19 71 ARG A C 1
ATOM 539 O O . ARG A 1 71 ? 16.631 2.523 -15.882 1.00 74.19 71 ARG A O 1
ATOM 546 N N . LYS A 1 72 ? 15.511 0.569 -15.798 1.00 76.94 72 LYS A N 1
ATOM 547 C CA . LYS A 1 72 ? 16.116 -0.005 -17.012 1.00 76.94 72 LYS A CA 1
ATOM 548 C C . LYS A 1 72 ? 15.786 0.828 -18.251 1.00 76.94 72 LYS A C 1
ATOM 550 O O . LYS A 1 72 ? 16.684 1.130 -19.026 1.00 76.94 72 LYS A O 1
ATOM 555 N N . ASN A 1 73 ? 14.530 1.259 -18.390 1.00 86.12 73 ASN A N 1
ATOM 556 C CA . ASN A 1 73 ? 14.110 2.115 -19.499 1.00 86.12 73 ASN A CA 1
ATOM 557 C C . ASN A 1 73 ? 14.876 3.453 -19.501 1.00 86.12 73 ASN A C 1
ATOM 559 O O . ASN A 1 73 ? 15.366 3.894 -20.536 1.00 86.12 73 ASN A O 1
ATOM 563 N N . PHE A 1 74 ? 15.060 4.071 -18.330 1.00 88.25 74 PHE A N 1
ATOM 564 C CA . PHE A 1 74 ? 15.856 5.295 -18.210 1.00 88.25 74 PHE A CA 1
ATOM 565 C C . PHE A 1 74 ? 17.330 5.093 -18.602 1.00 88.25 74 PHE A C 1
ATOM 567 O O . PHE A 1 74 ? 17.873 5.891 -19.364 1.00 88.25 74 PHE A O 1
ATOM 574 N N . GLU A 1 75 ? 17.978 4.031 -18.115 1.00 88.06 75 GLU A N 1
ATOM 575 C CA . GLU A 1 75 ? 19.374 3.733 -18.462 1.00 88.06 75 GLU A CA 1
ATOM 576 C C . GLU A 1 75 ? 19.545 3.484 -19.971 1.00 88.06 75 GLU A C 1
ATOM 578 O O . GLU A 1 75 ? 20.452 4.055 -20.580 1.00 88.06 75 GLU A O 1
ATOM 583 N N . GLU A 1 76 ? 18.642 2.726 -20.605 1.00 90.06 76 GLU A N 1
ATOM 584 C CA . GLU A 1 76 ? 18.654 2.515 -22.061 1.00 90.06 76 GLU A CA 1
ATOM 585 C C . GLU A 1 76 ? 18.483 3.821 -22.849 1.00 90.06 76 GLU A C 1
ATOM 587 O O . GLU A 1 76 ? 19.193 4.054 -23.832 1.00 90.06 76 GLU A O 1
ATOM 592 N N . ILE A 1 77 ? 17.573 4.696 -22.413 1.00 89.88 77 ILE A N 1
ATOM 593 C CA . ILE A 1 77 ? 17.358 6.015 -23.024 1.00 89.88 77 ILE A CA 1
ATOM 594 C C . ILE A 1 77 ? 18.635 6.862 -22.936 1.00 89.88 77 ILE A C 1
ATOM 596 O O . ILE A 1 77 ? 19.060 7.452 -23.933 1.00 89.88 77 ILE A O 1
ATOM 600 N N . MET A 1 78 ? 19.288 6.889 -21.773 1.00 93.12 78 MET A N 1
ATOM 601 C CA . MET A 1 78 ? 20.518 7.660 -21.568 1.00 93.12 78 MET A CA 1
ATOM 602 C C . MET A 1 78 ? 21.686 7.141 -22.415 1.00 93.12 78 MET A C 1
ATOM 604 O O . MET A 1 78 ? 22.444 7.944 -22.965 1.00 93.12 78 MET A O 1
ATOM 608 N N . VAL A 1 79 ? 21.818 5.819 -22.569 1.00 95.00 79 VAL A N 1
ATOM 609 C CA . VAL A 1 79 ? 22.829 5.210 -23.452 1.00 95.00 79 VAL A CA 1
ATOM 610 C C . VAL A 1 79 ? 22.577 5.596 -24.909 1.00 95.00 79 VAL A C 1
ATOM 612 O O . VAL A 1 79 ? 23.488 6.092 -25.571 1.00 95.00 79 VAL A O 1
ATOM 615 N N . ARG A 1 80 ? 21.332 5.483 -25.394 1.00 93.75 80 ARG A N 1
ATOM 616 C CA . ARG A 1 80 ? 20.972 5.892 -26.765 1.00 93.75 80 ARG A CA 1
ATOM 617 C C . ARG A 1 80 ? 21.263 7.367 -27.027 1.00 93.75 80 ARG A C 1
ATOM 619 O O . ARG A 1 80 ? 21.784 7.703 -28.091 1.00 93.75 80 ARG A O 1
ATOM 626 N N . HIS A 1 81 ? 20.962 8.244 -26.068 1.00 95.19 81 HIS A N 1
ATOM 627 C CA . HIS A 1 81 ? 21.295 9.663 -26.183 1.00 95.19 81 HIS A CA 1
ATOM 628 C C . HIS A 1 81 ? 22.805 9.898 -26.249 1.00 95.19 81 HIS A C 1
ATOM 630 O O . HIS A 1 81 ? 23.258 10.668 -27.096 1.00 95.19 81 HIS A O 1
ATOM 636 N N . ARG A 1 82 ? 23.596 9.220 -25.408 1.00 95.19 82 ARG A N 1
ATOM 637 C CA . ARG A 1 82 ? 25.061 9.328 -25.440 1.00 95.19 82 ARG A CA 1
ATOM 638 C C . ARG A 1 82 ? 25.630 8.867 -26.785 1.00 95.19 82 ARG A C 1
ATOM 640 O O . ARG A 1 82 ? 26.456 9.575 -27.356 1.00 95.19 82 ARG A O 1
ATOM 647 N N . ASP A 1 83 ? 25.158 7.743 -27.315 1.00 96.06 83 ASP A N 1
ATOM 648 C CA . ASP A 1 83 ? 25.601 7.219 -28.612 1.00 96.06 83 ASP A CA 1
ATOM 649 C C . ASP A 1 83 ? 25.222 8.149 -29.769 1.00 96.06 83 ASP A C 1
ATOM 651 O O . ASP A 1 83 ? 26.014 8.356 -30.692 1.00 96.06 83 ASP A O 1
ATOM 655 N N . ALA A 1 84 ? 24.027 8.744 -29.724 1.00 94.75 84 ALA A N 1
ATOM 656 C CA . ALA A 1 84 ? 23.597 9.735 -30.706 1.00 94.75 84 ALA A CA 1
ATOM 657 C C . ALA A 1 84 ? 24.493 10.983 -30.676 1.00 94.75 84 ALA A C 1
ATOM 659 O O . ALA A 1 84 ? 24.945 11.436 -31.729 1.00 94.75 84 ALA A O 1
ATOM 660 N N . LEU A 1 85 ? 24.816 11.495 -29.484 1.00 94.62 85 LEU A N 1
ATOM 661 C CA . LEU A 1 85 ? 25.741 12.620 -29.321 1.00 94.62 85 LEU A CA 1
ATOM 662 C C . LEU A 1 85 ? 27.153 12.272 -29.801 1.00 94.62 85 LEU A C 1
ATOM 664 O O . LEU A 1 85 ? 27.779 13.083 -30.478 1.00 94.62 85 LEU A O 1
ATOM 668 N N . ALA A 1 86 ? 27.646 11.063 -29.523 1.00 94.44 86 ALA A N 1
ATOM 669 C CA . ALA A 1 86 ? 28.947 10.611 -30.011 1.00 94.44 86 ALA A CA 1
ATOM 670 C C . ALA A 1 86 ? 28.986 10.555 -31.547 1.00 94.44 86 ALA A C 1
ATOM 672 O O . ALA A 1 86 ? 29.930 11.055 -32.162 1.00 94.44 86 ALA A O 1
ATOM 673 N N . LYS A 1 87 ? 27.936 10.018 -32.182 1.00 95.12 87 LYS A N 1
ATOM 674 C CA . LYS A 1 87 ? 27.805 9.991 -33.649 1.00 95.12 87 LYS A CA 1
ATOM 675 C C . LYS A 1 87 ? 27.765 11.397 -34.246 1.00 95.12 87 LYS A C 1
ATOM 677 O O . LYS A 1 87 ? 28.467 11.655 -35.224 1.00 95.12 87 LYS A O 1
ATOM 682 N N . LEU A 1 88 ? 26.990 12.304 -33.649 1.00 93.12 88 LEU A N 1
ATOM 683 C CA . LEU A 1 88 ? 26.927 13.702 -34.081 1.00 93.12 88 LEU A CA 1
ATOM 684 C C . LEU A 1 88 ? 28.281 14.392 -33.931 1.00 93.12 88 LEU A C 1
ATOM 686 O O . LEU A 1 88 ? 28.735 15.019 -34.883 1.00 93.12 88 LEU A O 1
ATOM 690 N N . ASN A 1 89 ? 28.962 14.217 -32.798 1.00 89.81 89 ASN A N 1
ATOM 691 C CA . ASN A 1 89 ? 30.288 14.787 -32.568 1.00 89.81 89 ASN A CA 1
ATOM 692 C C . ASN A 1 89 ? 31.308 14.276 -33.590 1.00 89.81 89 ASN A C 1
ATOM 694 O O . ASN A 1 89 ? 32.035 15.074 -34.172 1.00 89.81 89 ASN A O 1
ATOM 698 N N . ILE A 1 90 ? 31.323 12.972 -33.886 1.00 90.75 90 ILE A N 1
ATOM 699 C CA . ILE A 1 90 ? 32.191 12.405 -34.930 1.00 90.75 90 ILE A CA 1
ATOM 700 C C . ILE A 1 90 ? 31.869 13.022 -36.299 1.00 90.75 90 ILE A C 1
ATOM 702 O O . ILE A 1 90 ? 32.785 13.366 -37.047 1.00 90.75 90 ILE A O 1
ATOM 706 N N . SER A 1 91 ? 30.586 13.176 -36.632 1.00 89.69 91 SER A N 1
ATOM 707 C CA . SER A 1 91 ? 30.149 13.791 -37.890 1.00 89.69 91 SER A CA 1
ATOM 708 C C . SER A 1 91 ? 30.562 15.262 -37.987 1.00 89.69 91 SER A C 1
ATOM 710 O O . SER A 1 91 ? 31.068 15.687 -39.023 1.00 89.69 91 SER A O 1
ATOM 712 N N . LEU A 1 92 ? 30.403 16.026 -36.905 1.00 86.31 92 LEU A N 1
ATOM 713 C CA . LEU A 1 92 ? 30.825 17.423 -36.794 1.00 86.31 92 LEU A CA 1
ATOM 714 C C . LEU A 1 92 ? 32.343 17.561 -36.919 1.00 86.31 92 LEU A C 1
ATOM 716 O O . LEU A 1 92 ? 32.812 18.392 -37.686 1.00 86.31 92 LEU A O 1
ATOM 720 N N . CYS A 1 93 ? 33.121 16.715 -36.241 1.00 82.44 93 CYS A N 1
ATOM 721 C CA . CYS A 1 93 ? 34.578 16.701 -36.378 1.00 82.44 93 CYS A CA 1
ATOM 722 C C . CYS A 1 93 ? 35.014 16.388 -37.815 1.00 82.44 93 CYS A C 1
ATOM 724 O O . CYS A 1 93 ? 35.942 17.016 -38.321 1.00 82.44 93 CYS A O 1
ATOM 726 N N . LYS A 1 94 ? 34.346 15.444 -38.492 1.00 83.50 94 LYS A N 1
ATOM 727 C CA . LYS A 1 94 ? 34.609 15.147 -39.907 1.00 83.50 94 LYS A CA 1
ATOM 728 C C . LYS A 1 94 ? 34.256 16.329 -40.806 1.00 83.50 94 LYS A C 1
ATOM 730 O O . LYS A 1 94 ? 35.055 16.656 -41.667 1.00 83.50 94 LYS A O 1
ATOM 735 N N . ALA A 1 95 ? 33.121 16.989 -40.591 1.00 77.81 95 ALA A N 1
ATOM 736 C CA . ALA A 1 95 ? 32.716 18.157 -41.375 1.00 77.81 95 ALA A CA 1
ATOM 737 C C . ALA A 1 95 ? 33.626 19.377 -41.140 1.00 77.81 95 ALA A C 1
ATOM 739 O O . ALA A 1 95 ? 33.943 20.100 -42.080 1.00 77.81 95 ALA A O 1
ATOM 740 N N . ASN A 1 96 ? 34.087 19.584 -39.904 1.00 70.69 96 ASN A N 1
ATOM 741 C CA . ASN A 1 96 ? 34.971 20.695 -39.549 1.00 70.69 96 ASN A CA 1
ATOM 742 C C . ASN A 1 96 ? 36.409 20.490 -40.047 1.00 70.69 96 ASN A C 1
ATOM 744 O O . ASN A 1 96 ? 37.043 21.466 -40.418 1.00 70.69 96 ASN A O 1
ATOM 748 N N . LYS A 1 97 ? 36.899 19.245 -40.166 1.00 62.25 97 LYS A N 1
ATOM 749 C CA . LYS A 1 97 ? 38.198 18.955 -40.813 1.00 62.25 97 LYS A CA 1
ATOM 750 C C . LYS A 1 97 ? 38.268 19.357 -42.292 1.00 62.25 97 LYS A C 1
ATOM 752 O O . LYS A 1 97 ? 39.358 19.463 -42.830 1.00 62.25 97 LYS A O 1
ATOM 757 N N . TRP A 1 98 ? 37.126 19.551 -42.952 1.00 53.12 98 TRP A N 1
ATOM 758 C CA . TRP A 1 98 ? 37.047 20.028 -44.339 1.00 53.12 98 TRP A CA 1
ATOM 759 C C . TRP A 1 98 ? 36.836 21.547 -44.434 1.00 53.12 98 TRP A C 1
ATOM 761 O O . TRP A 1 98 ? 36.696 22.076 -45.534 1.00 53.12 98 TRP A O 1
ATOM 771 N N . LYS A 1 99 ? 36.780 22.251 -43.295 1.00 55.62 99 LYS A N 1
ATOM 772 C CA . LYS A 1 99 ? 36.568 23.701 -43.220 1.00 55.62 99 LYS A CA 1
ATOM 773 C C . LYS A 1 99 ? 37.830 24.510 -42.926 1.00 55.62 99 LYS A C 1
ATOM 775 O O . LYS A 1 99 ? 37.700 25.725 -42.841 1.00 55.62 99 LYS A O 1
ATOM 780 N N . ASP A 1 100 ? 39.003 23.887 -42.829 1.00 57.38 100 ASP A N 1
ATOM 781 C CA . ASP A 1 100 ? 40.285 24.595 -42.757 1.00 57.38 100 ASP A CA 1
ATOM 782 C C . ASP A 1 100 ? 40.794 24.861 -44.190 1.00 57.38 100 ASP A C 1
ATOM 784 O O . ASP A 1 100 ? 41.273 23.930 -44.837 1.00 57.38 100 ASP A O 1
ATOM 788 N N . PRO A 1 101 ? 40.709 26.093 -44.737 1.00 54.31 101 PRO A N 1
ATOM 789 C CA . PRO A 1 101 ? 41.259 26.434 -46.048 1.00 54.31 101 PRO A CA 1
ATOM 790 C C . PRO A 1 101 ? 42.719 26.916 -45.945 1.00 54.31 101 PRO A C 1
ATOM 792 O O . PRO A 1 101 ? 43.279 27.376 -46.934 1.00 54.31 101 PRO A O 1
ATOM 795 N N . PHE A 1 102 ? 43.324 26.846 -44.755 1.00 57.34 102 PHE A N 1
ATOM 796 C CA . PHE A 1 102 ? 44.698 27.266 -44.483 1.00 57.34 102 PHE A CA 1
ATOM 797 C C . PHE A 1 102 ? 45.386 26.236 -43.582 1.00 57.34 102 PHE A C 1
ATOM 799 O O . PHE A 1 102 ? 45.502 26.422 -42.370 1.00 57.34 102 PHE A O 1
ATOM 806 N N . GLY A 1 103 ? 45.798 25.129 -44.196 1.00 52.69 103 GLY A N 1
ATOM 807 C CA . GLY A 1 103 ? 46.993 24.384 -43.812 1.00 52.69 103 GLY A CA 1
ATOM 808 C C . GLY A 1 103 ? 48.030 24.605 -44.897 1.00 52.69 103 GLY A C 1
ATOM 809 O O . GLY A 1 103 ? 47.672 24.334 -46.065 1.00 52.69 103 GLY A O 1
#

Radius of gyration: 31.78 Å; chains: 1; bounding box: 69×43×81 Å

Foldseek 3Di:
DDQPDFAQAADQVRDGPRHRDNDNCGHPVRNPPDHFAQAPPHRGGDPDPVSHDPPVPPVVVVVVVVVVVVVVVVVVVVVVVVVVVVVVVVVVVVVVVVVPPDD